Protein AF-A0A2N2PRS8-F1 (afdb_monomer)

Structure (mmCIF, N/CA/C/O backbone):
data_AF-A0A2N2PRS8-F1
#
_entry.id   AF-A0A2N2PRS8-F1
#
loop_
_atom_site.group_PDB
_atom_site.id
_atom_site.type_symbol
_atom_site.label_atom_id
_atom_site.label_alt_id
_atom_site.label_comp_id
_atom_site.label_asym_id
_atom_site.label_entity_id
_atom_site.label_seq_id
_atom_site.pdbx_PDB_ins_code
_atom_site.Cartn_x
_atom_site.Cartn_y
_atom_site.Cartn_z
_atom_site.occupancy
_atom_site.B_iso_or_equiv
_atom_site.auth_seq_id
_atom_site.auth_comp_id
_atom_site.auth_asym_id
_atom_site.auth_atom_id
_atom_site.pdbx_PDB_model_num
ATOM 1 N N . MET A 1 1 ? -18.429 -33.573 6.119 1.00 36.47 1 MET A N 1
ATOM 2 C CA . MET A 1 1 ? -17.199 -33.124 5.432 1.00 36.47 1 MET A CA 1
ATOM 3 C C . MET A 1 1 ? -17.577 -32.272 4.218 1.00 36.47 1 MET A C 1
ATOM 5 O O . MET A 1 1 ? -17.342 -32.692 3.109 1.00 36.47 1 MET A O 1
ATOM 9 N N . PHE A 1 2 ? -18.222 -31.114 4.398 1.00 31.56 2 PHE A N 1
ATOM 10 C CA . PHE A 1 2 ? -18.576 -30.209 3.290 1.00 31.56 2 PHE A CA 1
ATOM 11 C C . PHE A 1 2 ? -18.875 -28.818 3.852 1.00 31.56 2 PHE A C 1
ATOM 13 O O . PHE A 1 2 ? -19.918 -28.626 4.458 1.00 31.56 2 PHE A O 1
ATOM 20 N N . LEU A 1 3 ? -17.963 -27.866 3.652 1.00 31.31 3 LEU A N 1
ATOM 21 C CA . LEU A 1 3 ? -18.240 -26.424 3.625 1.00 31.31 3 LEU A CA 1
ATOM 22 C C . LEU A 1 3 ? -17.230 -25.789 2.650 1.00 31.31 3 LEU A C 1
ATOM 24 O O . LEU A 1 3 ? -16.328 -25.056 3.046 1.00 31.31 3 LEU A O 1
ATOM 28 N N . SER A 1 4 ? -17.350 -26.138 1.366 1.00 43.62 4 SER A N 1
ATOM 29 C CA . SER A 1 4 ? -16.564 -25.572 0.262 1.00 43.62 4 SER A CA 1
ATOM 30 C C . SER A 1 4 ? -17.516 -24.948 -0.755 1.00 43.62 4 SER A C 1
ATOM 32 O O . SER A 1 4 ? -18.135 -25.661 -1.536 1.00 43.62 4 SER A O 1
ATOM 34 N N . SER A 1 5 ? -17.682 -23.624 -0.688 1.00 42.56 5 SER A N 1
ATOM 35 C CA . SER A 1 5 ? -18.175 -22.800 -1.810 1.00 42.56 5 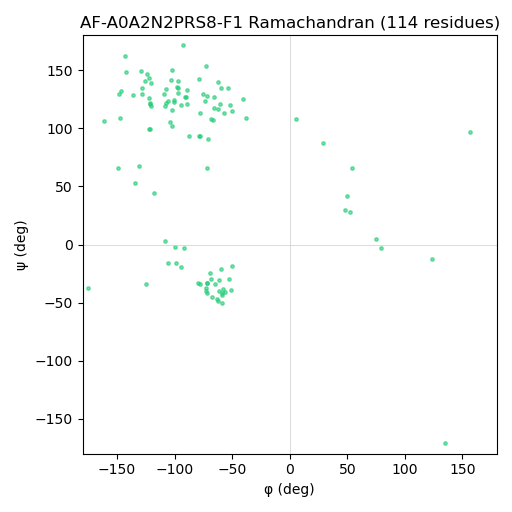SER A CA 1
ATOM 36 C C . SER A 1 5 ? -18.146 -21.304 -1.478 1.00 42.56 5 SER A C 1
ATOM 38 O O . SER A 1 5 ? -17.786 -20.488 -2.319 1.00 42.56 5 SER A O 1
ATOM 40 N N . GLY A 1 6 ? -18.454 -20.920 -0.232 1.00 36.00 6 GLY A N 1
ATOM 41 C CA . GLY A 1 6 ? -18.541 -19.504 0.159 1.00 36.00 6 GLY A CA 1
ATOM 42 C C . GLY A 1 6 ? -17.198 -18.815 0.434 1.00 36.00 6 GLY A C 1
ATOM 43 O O . GLY A 1 6 ? -17.049 -17.629 0.157 1.00 36.00 6 GLY A O 1
ATOM 44 N N . LYS A 1 7 ? -16.205 -19.541 0.963 1.00 38.22 7 LYS A N 1
ATOM 45 C CA . LYS A 1 7 ? -14.898 -18.969 1.344 1.00 38.22 7 LYS A CA 1
ATOM 46 C C . LYS A 1 7 ? -13.982 -18.730 0.132 1.00 38.22 7 LYS A C 1
ATOM 48 O O . LYS A 1 7 ? -13.306 -17.708 0.087 1.00 38.22 7 LYS A O 1
ATOM 53 N N . GLU A 1 8 ? -14.054 -19.590 -0.883 1.00 36.12 8 GLU A N 1
ATOM 54 C CA . GLU A 1 8 ? -13.274 -19.507 -2.133 1.00 36.12 8 GLU A CA 1
ATOM 55 C C . GLU A 1 8 ? -13.617 -18.267 -2.992 1.00 36.12 8 GLU A C 1
ATOM 57 O O . GLU A 1 8 ? -12.752 -17.647 -3.616 1.00 36.12 8 GLU A O 1
ATOM 62 N N . ALA A 1 9 ? -14.881 -17.825 -2.986 1.00 37.31 9 ALA A N 1
ATOM 63 C CA . ALA A 1 9 ? -15.299 -16.633 -3.733 1.00 37.31 9 ALA A CA 1
ATOM 64 C C . ALA A 1 9 ? -14.785 -15.323 -3.101 1.00 37.31 9 ALA A C 1
ATOM 66 O O . ALA A 1 9 ? -14.458 -14.366 -3.806 1.00 37.31 9 ALA A O 1
ATOM 67 N N . ILE A 1 10 ? -14.673 -15.285 -1.768 1.00 44.16 10 ILE A N 1
ATOM 68 C CA . ILE A 1 10 ? -14.134 -14.142 -1.013 1.00 44.16 10 ILE A CA 1
ATOM 69 C C . ILE A 1 10 ? -12.608 -14.071 -1.206 1.00 44.16 10 ILE A C 1
ATOM 71 O O . ILE A 1 10 ? -12.054 -12.990 -1.415 1.00 44.16 10 ILE A O 1
ATOM 75 N N . TRP A 1 11 ? -11.955 -15.237 -1.256 1.00 42.25 11 TRP A N 1
ATOM 76 C CA . TRP A 1 11 ? -10.530 -15.439 -1.552 1.00 42.25 11 TRP A CA 1
ATOM 77 C C . TRP A 1 11 ? -10.054 -14.738 -2.832 1.00 42.25 11 TRP A C 1
ATOM 79 O O . TRP A 1 11 ? -8.973 -14.149 -2.865 1.00 42.25 11 TRP A O 1
ATOM 89 N N . THR A 1 12 ? -10.877 -14.734 -3.884 1.00 43.38 12 THR A N 1
ATOM 90 C CA . THR A 1 12 ? -10.523 -14.092 -5.162 1.00 43.38 12 THR A CA 1
ATOM 91 C C . THR A 1 12 ? -10.474 -12.560 -5.056 1.00 43.38 12 THR A C 1
ATOM 93 O O . THR A 1 12 ? -9.753 -11.914 -5.819 1.00 43.38 12 THR A O 1
ATOM 96 N N . LYS A 1 13 ? -11.193 -11.963 -4.094 1.00 44.69 13 LYS A N 1
ATOM 97 C CA . LYS A 1 13 ? -11.360 -10.504 -3.972 1.00 44.69 13 LYS A CA 1
ATOM 98 C C . LYS A 1 13 ? -10.423 -9.848 -2.949 1.00 44.69 13 LYS A C 1
ATOM 100 O O . LYS A 1 13 ? -10.222 -8.639 -3.020 1.00 44.69 13 LYS A O 1
ATOM 105 N N . VAL A 1 14 ? -9.809 -10.634 -2.060 1.00 49.53 14 VAL A N 1
ATOM 106 C CA . VAL A 1 14 ? -8.873 -10.180 -1.007 1.00 49.53 14 VAL A CA 1
ATOM 107 C C . VAL A 1 14 ? -7.475 -10.792 -1.213 1.00 49.53 14 VAL A C 1
ATOM 109 O O . VAL A 1 14 ? -6.845 -11.302 -0.289 1.00 49.53 14 VAL A O 1
ATOM 112 N N . ARG A 1 15 ? -6.971 -10.798 -2.457 1.00 43.16 15 ARG A N 1
ATOM 113 C CA . ARG A 1 15 ? -5.608 -11.282 -2.742 1.00 43.16 15 ARG A CA 1
ATOM 114 C C . ARG A 1 15 ? -4.583 -10.427 -1.979 1.00 43.16 15 ARG A C 1
ATOM 116 O O . ARG A 1 15 ? -4.515 -9.222 -2.206 1.00 43.16 15 ARG A O 1
ATOM 123 N N . GLY A 1 16 ? -3.780 -11.053 -1.111 1.00 47.09 16 GLY A N 1
ATOM 124 C CA . GLY A 1 16 ? -2.639 -10.426 -0.420 1.00 47.09 16 GLY A CA 1
ATOM 125 C C . GLY A 1 16 ? -2.645 -10.490 1.114 1.00 47.09 16 GLY A C 1
ATOM 126 O O . GLY A 1 16 ? -1.604 -10.236 1.710 1.00 47.09 16 GLY A O 1
ATOM 127 N N . CYS A 1 17 ? -3.749 -10.869 1.766 1.00 46.31 17 CYS A N 1
ATOM 128 C CA . CYS A 1 17 ? -3.750 -11.110 3.215 1.00 46.31 17 CYS A CA 1
ATOM 129 C C . CYS A 1 17 ? -3.036 -12.427 3.549 1.00 46.31 17 CYS A C 1
ATOM 131 O O . CYS A 1 17 ? -3.441 -13.499 3.093 1.00 46.31 17 CYS A O 1
ATOM 133 N N . ARG A 1 18 ? -2.003 -12.373 4.396 1.00 37.50 18 ARG A N 1
ATOM 134 C CA . ARG A 1 18 ? -1.454 -13.566 5.049 1.00 37.50 18 ARG A CA 1
ATOM 135 C C . ARG A 1 18 ? -2.388 -13.933 6.205 1.00 37.50 18 ARG A C 1
ATOM 137 O O . ARG A 1 18 ? -2.265 -13.395 7.298 1.00 37.50 18 ARG A O 1
ATOM 144 N N . PHE A 1 19 ? -3.347 -14.821 5.950 1.00 38.56 19 PHE A N 1
ATOM 145 C CA . PHE A 1 19 ? -4.279 -15.287 6.977 1.00 38.56 19 PHE A CA 1
ATOM 146 C C . PHE A 1 19 ? -3.526 -16.142 8.008 1.00 38.56 19 PHE A C 1
ATOM 148 O O . PHE A 1 19 ? -3.119 -17.264 7.715 1.00 38.56 19 PHE A O 1
ATOM 155 N N . GLN A 1 20 ? -3.322 -15.612 9.213 1.00 33.34 20 GLN A N 1
ATOM 156 C CA . GLN A 1 20 ? -3.034 -16.431 10.387 1.00 33.34 20 GLN A CA 1
ATOM 157 C C . GLN A 1 20 ? -4.370 -16.686 11.083 1.00 33.34 20 GLN A C 1
ATOM 159 O O . GLN A 1 20 ? -5.060 -15.744 11.463 1.00 33.34 20 GLN A O 1
ATOM 164 N N . SER A 1 21 ? -4.766 -17.952 11.224 1.00 32.03 21 SER A N 1
ATOM 165 C CA . SER A 1 21 ? -5.881 -18.296 12.099 1.00 32.03 21 SER A CA 1
ATOM 166 C C . SER A 1 21 ? -5.454 -18.002 13.531 1.00 32.03 21 SER A C 1
ATOM 168 O O . SER A 1 21 ? -4.646 -18.737 14.093 1.00 32.03 21 SER A O 1
ATOM 170 N N . THR A 1 22 ? -5.984 -16.950 14.136 1.00 32.69 22 THR A N 1
ATOM 171 C CA . THR A 1 22 ? -5.924 -16.812 15.589 1.00 32.69 22 THR A CA 1
ATOM 172 C C . THR A 1 22 ? -7.340 -16.681 16.110 1.00 32.69 22 THR A C 1
ATOM 174 O O . THR A 1 22 ? -7.968 -15.626 16.039 1.00 32.69 22 THR A O 1
ATOM 177 N N . SER A 1 23 ? -7.851 -17.810 16.598 1.00 39.03 23 SER A N 1
ATOM 178 C CA . SER A 1 23 ? -8.806 -17.838 17.695 1.00 39.03 23 SER A CA 1
ATOM 179 C C . SER A 1 23 ? -8.249 -16.983 18.831 1.00 39.03 23 SER A C 1
ATOM 181 O O . SER A 1 23 ? -7.186 -17.322 19.333 1.00 39.03 23 SER A O 1
ATOM 183 N N . GLU A 1 24 ? -8.924 -15.878 19.159 1.00 38.34 24 GLU A N 1
ATOM 184 C CA . GLU A 1 24 ? -9.074 -15.281 20.503 1.00 38.34 24 GLU A CA 1
ATOM 185 C C . GLU A 1 24 ? -9.403 -13.781 20.406 1.00 38.34 24 GLU A C 1
ATOM 187 O O . GLU A 1 24 ? -8.557 -12.909 20.236 1.00 38.34 24 GLU A O 1
ATOM 192 N N . THR A 1 25 ? -10.703 -13.504 20.503 1.00 39.09 25 THR A N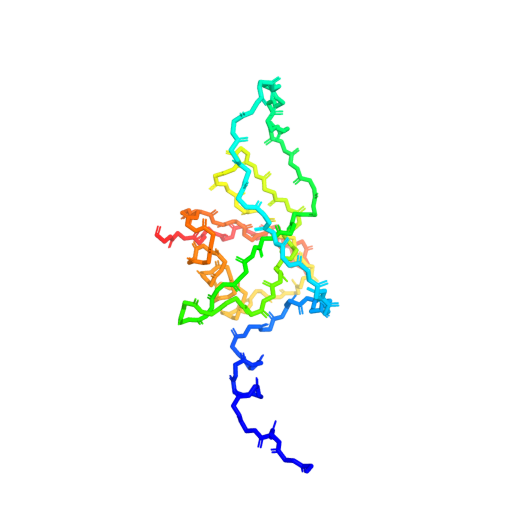 1
ATOM 193 C CA . THR A 1 25 ? -11.310 -12.470 21.353 1.00 39.09 25 THR A CA 1
ATOM 194 C C . THR A 1 25 ? -10.454 -11.228 21.662 1.00 39.09 25 THR A C 1
ATOM 196 O O . THR A 1 25 ? -9.849 -11.121 22.728 1.00 39.09 25 THR A O 1
ATOM 199 N N . GLN A 1 26 ? -10.493 -10.204 20.801 1.00 39.44 26 GLN A N 1
ATOM 200 C CA . GLN A 1 26 ? -10.042 -8.860 21.185 1.00 39.44 26 GLN A CA 1
ATOM 201 C C . GLN A 1 26 ? -11.126 -8.165 22.019 1.00 39.44 26 GLN A C 1
ATOM 203 O O . GLN A 1 26 ? -12.067 -7.541 21.532 1.00 39.44 26 GLN A O 1
ATOM 208 N N . LYS A 1 27 ? -10.953 -8.340 23.326 1.00 33.28 27 LYS A N 1
ATOM 209 C CA . LYS A 1 27 ? -11.527 -7.597 24.443 1.00 33.28 27 LYS A CA 1
ATOM 210 C C . LYS A 1 27 ? -11.561 -6.085 24.164 1.00 33.28 27 LYS A C 1
ATOM 212 O O . LYS A 1 27 ? -10.527 -5.466 23.920 1.00 33.28 27 LYS A O 1
ATOM 217 N N . LYS A 1 28 ? -12.760 -5.506 24.284 1.00 34.06 28 LYS A N 1
ATOM 218 C CA . LYS A 1 28 ? -13.047 -4.075 24.475 1.00 34.06 28 LYS A CA 1
ATOM 219 C C . LYS A 1 28 ? -11.993 -3.460 25.411 1.00 34.06 28 LYS A C 1
ATOM 221 O O . LYS A 1 28 ? -11.967 -3.781 26.598 1.00 34.06 28 LYS A O 1
ATOM 226 N N . ARG A 1 29 ? -11.088 -2.626 24.890 1.00 40.81 29 ARG A N 1
ATOM 227 C CA . ARG A 1 29 ? -10.151 -1.858 25.724 1.00 40.81 29 ARG A CA 1
ATOM 228 C C . ARG A 1 29 ? -10.823 -0.553 26.133 1.00 40.81 29 ARG A C 1
ATOM 230 O O . ARG A 1 29 ? -10.795 0.427 25.397 1.00 40.81 29 ARG A O 1
ATOM 237 N N . GLU A 1 30 ? -11.448 -0.583 27.304 1.00 39.12 30 GLU A N 1
ATOM 238 C CA . GLU A 1 30 ? -11.771 0.613 28.075 1.00 39.12 30 GLU A CA 1
ATOM 239 C C . GLU A 1 30 ? -10.501 1.161 28.748 1.00 39.12 30 GLU A C 1
ATOM 241 O O . GLU A 1 30 ? -9.730 0.436 29.376 1.00 39.12 30 GLU A O 1
ATOM 246 N N . SER A 1 31 ? -10.307 2.461 28.532 1.00 46.94 31 SER A N 1
ATOM 247 C CA . SER A 1 31 ? -9.611 3.463 29.345 1.00 46.94 31 SER A CA 1
ATOM 248 C C . SER A 1 31 ? -8.873 2.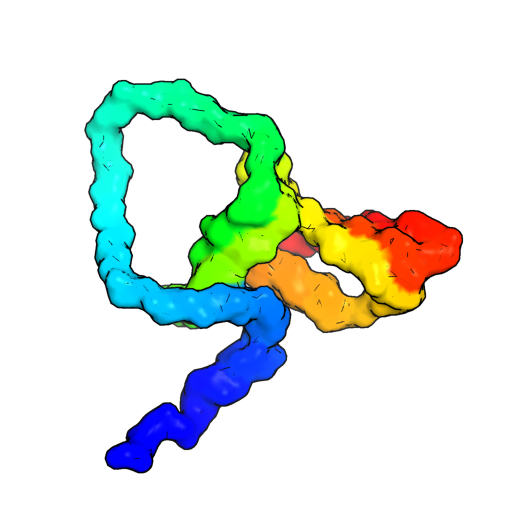999 30.609 1.00 46.94 31 SER A C 1
ATOM 250 O O . SER A 1 31 ? -9.467 2.799 31.665 1.00 46.94 31 SER A O 1
ATOM 252 N N . SER A 1 32 ? -7.544 3.006 30.550 1.00 38.91 32 SER A N 1
ATOM 253 C CA . SER A 1 32 ? -6.685 3.335 31.696 1.00 38.91 32 SER A CA 1
ATOM 254 C C . SER A 1 32 ? -5.412 3.994 31.167 1.00 38.91 32 SER A C 1
ATOM 256 O O . SER A 1 32 ? -4.815 3.538 30.194 1.00 38.91 32 SER A O 1
ATOM 258 N N . GLY A 1 33 ? -5.075 5.148 31.741 1.00 43.81 33 GLY A N 1
ATOM 259 C CA . GLY A 1 33 ? -4.100 6.093 31.216 1.00 43.81 33 GLY A CA 1
ATOM 260 C C . GLY A 1 33 ? -2.712 5.499 30.996 1.00 43.81 33 GLY A C 1
ATOM 261 O O . GLY A 1 33 ? -1.975 5.214 31.928 1.00 43.81 33 GLY A O 1
ATOM 262 N N . THR A 1 34 ? -2.322 5.413 29.734 1.00 35.19 34 THR A N 1
ATOM 263 C CA . THR A 1 34 ? -0.947 5.635 29.289 1.00 35.19 34 THR A CA 1
ATOM 264 C C . THR A 1 34 ? -1.068 6.238 27.904 1.00 35.19 34 THR A C 1
ATOM 266 O O . THR A 1 34 ? -1.500 5.582 26.960 1.00 35.19 34 THR A O 1
ATOM 269 N N . HIS A 1 35 ? -0.759 7.528 27.794 1.00 40.22 35 HIS A N 1
ATOM 270 C CA . HIS A 1 35 ? -0.744 8.268 26.538 1.00 40.22 35 HIS A CA 1
ATOM 271 C C . HIS A 1 35 ? 0.468 7.795 25.715 1.00 40.22 35 HIS A C 1
ATOM 273 O O . HIS A 1 35 ? 1.440 8.519 25.527 1.00 40.22 35 HIS A O 1
ATOM 279 N N . THR A 1 36 ? 0.460 6.531 25.291 1.00 41.62 36 THR A N 1
ATOM 280 C CA . THR A 1 36 ? 1.421 6.001 24.329 1.00 41.62 36 THR A CA 1
ATOM 281 C C . THR A 1 36 ? 1.057 6.632 22.997 1.00 41.62 36 THR A C 1
ATOM 283 O O . THR A 1 36 ? 0.172 6.167 22.282 1.00 41.62 36 THR A O 1
ATOM 286 N N . ARG A 1 37 ? 1.669 7.788 22.711 1.00 53.16 37 ARG A N 1
ATOM 287 C CA . ARG A 1 37 ? 1.566 8.417 21.395 1.00 53.16 37 ARG A CA 1
ATOM 288 C C . ARG A 1 37 ? 1.945 7.350 20.376 1.00 53.16 37 ARG A C 1
ATOM 290 O O . ARG A 1 37 ? 3.035 6.784 20.466 1.00 53.16 37 ARG A O 1
ATOM 297 N N . ARG A 1 38 ? 1.022 7.034 19.465 1.00 53.53 38 ARG A N 1
ATOM 298 C CA . ARG A 1 38 ? 1.319 6.132 18.354 1.00 53.53 38 ARG A CA 1
ATOM 299 C C . ARG A 1 38 ? 2.558 6.678 17.641 1.00 53.53 38 ARG A C 1
ATOM 301 O O . ARG A 1 38 ? 2.649 7.897 17.467 1.00 53.53 38 ARG A O 1
ATOM 308 N N . PRO A 1 39 ? 3.541 5.829 17.309 1.00 56.25 39 PRO A N 1
ATOM 309 C CA . PRO A 1 39 ? 4.717 6.300 16.602 1.00 56.25 39 PRO A CA 1
ATOM 310 C C . PRO A 1 39 ? 4.268 6.916 15.272 1.00 56.25 39 PRO A C 1
ATOM 312 O O . PRO A 1 39 ? 3.425 6.353 14.577 1.00 56.25 39 PRO A O 1
ATOM 315 N N . THR A 1 40 ? 4.809 8.090 14.937 1.00 64.50 40 THR A N 1
ATOM 316 C CA . THR A 1 40 ? 4.450 8.875 13.739 1.00 64.50 40 THR A CA 1
ATOM 317 C C . THR A 1 40 ? 4.536 8.048 12.452 1.00 64.50 40 THR A C 1
ATOM 319 O O . THR A 1 40 ? 3.786 8.270 11.504 1.00 64.50 40 THR A O 1
ATOM 322 N N . ILE A 1 41 ? 5.432 7.060 12.450 1.00 71.06 41 ILE A N 1
ATOM 323 C CA . ILE A 1 41 ? 5.541 6.000 11.459 1.00 71.06 41 ILE A CA 1
ATOM 324 C C . ILE A 1 41 ? 5.556 4.673 12.193 1.00 71.06 41 ILE A C 1
ATOM 326 O O . ILE A 1 41 ? 6.297 4.492 13.161 1.00 71.06 41 ILE A O 1
ATOM 330 N N . GLY A 1 42 ? 4.786 3.724 11.688 1.00 68.12 42 GLY A N 1
ATOM 331 C CA . GLY A 1 42 ? 4.879 2.353 12.128 1.00 68.12 42 GLY A CA 1
ATOM 332 C C . GLY A 1 42 ? 5.096 1.410 10.948 1.00 68.12 42 GLY A C 1
ATOM 333 O O . GLY A 1 42 ? 4.531 1.605 9.873 1.00 68.12 42 GLY A O 1
ATOM 334 N N . THR A 1 43 ? 5.936 0.398 11.155 1.00 69.88 43 THR A N 1
ATOM 335 C CA . THR A 1 43 ? 6.277 -0.621 10.156 1.00 69.88 43 THR A CA 1
ATOM 336 C C . THR A 1 43 ? 5.424 -1.870 10.362 1.00 69.88 43 THR A C 1
ATOM 338 O O . THR A 1 43 ? 5.170 -2.252 11.504 1.00 69.88 43 THR A O 1
ATOM 341 N N . ARG A 1 44 ? 4.978 -2.508 9.270 1.00 69.62 44 ARG A N 1
ATOM 342 C CA . ARG A 1 44 ? 4.296 -3.820 9.278 1.00 69.62 44 ARG A CA 1
ATOM 343 C C . ARG A 1 44 ? 3.084 -3.879 10.214 1.00 69.62 44 ARG A C 1
ATOM 345 O O . ARG A 1 44 ? 3.060 -4.602 11.210 1.00 69.62 44 ARG A O 1
ATOM 352 N N . TRP A 1 45 ? 2.061 -3.096 9.880 1.00 75.62 45 TRP A N 1
ATOM 353 C CA . TRP A 1 45 ? 0.848 -2.980 10.692 1.00 75.62 45 TRP A CA 1
ATOM 354 C C . TRP A 1 45 ? -0.222 -3.973 10.284 1.00 75.62 45 TRP A C 1
ATOM 356 O O . TRP A 1 45 ? -0.646 -3.980 9.131 1.00 75.62 45 TRP A O 1
ATOM 366 N N . LYS A 1 46 ? -0.713 -4.741 11.264 1.00 80.94 46 LYS A N 1
ATOM 367 C CA . LYS A 1 46 ? -1.898 -5.587 11.115 1.00 80.94 46 LYS A CA 1
ATOM 368 C C . LYS A 1 46 ? -3.163 -4.732 11.195 1.00 80.94 46 LYS A C 1
ATOM 370 O O . LYS A 1 46 ? -3.479 -4.156 12.234 1.00 80.94 46 LYS A O 1
ATOM 375 N N . LEU A 1 47 ? -3.866 -4.647 10.079 1.00 75.56 47 LEU A N 1
ATOM 376 C CA . LEU A 1 47 ? -5.099 -3.907 9.883 1.00 75.56 47 LEU A CA 1
ATOM 377 C C . LEU A 1 47 ? -6.244 -4.917 9.746 1.00 75.56 47 LEU A C 1
ATOM 379 O O . LEU A 1 47 ? -6.212 -5.721 8.812 1.00 75.56 47 LEU A O 1
ATOM 383 N N . PRO A 1 48 ? -7.258 -4.895 10.626 1.00 77.19 48 PRO A N 1
ATOM 384 C CA . PRO A 1 48 ? -8.369 -5.829 10.526 1.00 77.19 48 PRO A CA 1
ATOM 385 C C . PRO A 1 48 ? -9.157 -5.557 9.241 1.00 77.19 48 PRO A C 1
ATOM 387 O O . PRO A 1 48 ? -9.585 -4.431 8.977 1.00 77.19 48 PRO A O 1
ATOM 390 N N . VAL A 1 49 ? -9.354 -6.591 8.430 1.00 75.38 49 VAL A N 1
ATOM 391 C CA . VAL A 1 49 ? -10.089 -6.510 7.168 1.00 75.38 49 VAL A CA 1
ATOM 392 C C . VAL A 1 49 ? -11.496 -7.040 7.365 1.00 75.38 49 VAL A C 1
ATOM 394 O O . VAL A 1 49 ? -11.694 -8.197 7.734 1.00 75.38 49 VAL A O 1
ATOM 397 N N . TYR A 1 50 ? -12.482 -6.201 7.055 1.00 73.56 50 TYR A N 1
ATOM 398 C CA . TYR A 1 50 ? -13.889 -6.576 7.073 1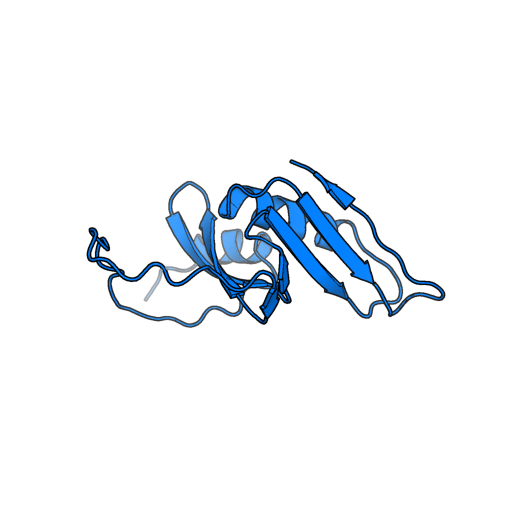.00 73.56 50 TYR A CA 1
ATOM 399 C C . TYR A 1 50 ? -14.433 -6.704 5.652 1.00 73.56 50 TYR A C 1
ATOM 401 O O . TYR A 1 50 ? -14.255 -5.819 4.817 1.00 73.56 50 TYR A O 1
ATOM 409 N N . TYR A 1 51 ? -15.161 -7.784 5.388 1.00 71.19 51 TYR A N 1
ATOM 410 C CA . TYR A 1 51 ? -15.925 -7.975 4.162 1.00 71.19 51 TYR A CA 1
ATOM 411 C C . TYR A 1 51 ? -17.401 -8.160 4.512 1.00 71.19 51 TYR A C 1
ATOM 413 O O . TYR A 1 51 ? -17.757 -9.087 5.233 1.00 71.19 51 TYR A O 1
ATOM 421 N N . LYS A 1 52 ? -18.267 -7.263 4.018 1.00 75.31 52 LYS A N 1
ATOM 422 C CA . LYS A 1 52 ? -19.709 -7.238 4.347 1.00 75.31 52 LYS A CA 1
ATOM 423 C C . LYS A 1 52 ? -19.984 -7.309 5.864 1.00 75.31 52 LYS A C 1
ATOM 425 O O . LYS A 1 52 ? -20.868 -8.032 6.306 1.00 75.31 52 LYS A O 1
ATOM 430 N N . GLY A 1 53 ? -19.191 -6.586 6.657 1.00 76.25 53 GLY A N 1
ATOM 431 C CA . GLY A 1 53 ? -19.307 -6.556 8.122 1.00 76.25 53 GLY A CA 1
ATOM 432 C C . GLY A 1 53 ? -18.692 -7.754 8.856 1.00 76.25 53 GLY A C 1
ATOM 433 O O . GLY A 1 53 ? -18.656 -7.751 10.080 1.00 76.25 53 GLY A O 1
ATOM 434 N N . VAL A 1 54 ? -18.166 -8.753 8.144 1.00 79.00 54 VAL A N 1
ATOM 435 C CA . VAL A 1 54 ? -17.506 -9.924 8.739 1.00 79.00 54 VAL A CA 1
ATOM 436 C C . VAL A 1 54 ? -15.995 -9.720 8.743 1.00 79.00 54 VAL A C 1
ATOM 438 O O . VAL A 1 54 ? -15.427 -9.385 7.706 1.00 79.00 54 VAL A O 1
ATOM 441 N N . LEU A 1 55 ? -15.336 -9.945 9.884 1.00 80.00 55 LEU A N 1
ATOM 442 C CA . LEU A 1 55 ? -13.873 -9.966 9.970 1.00 80.00 55 LEU A CA 1
ATOM 443 C C . LEU A 1 55 ? -13.337 -11.156 9.160 1.00 80.00 55 LEU A C 1
ATOM 445 O O . LEU A 1 55 ? -13.639 -12.308 9.471 1.00 80.00 55 LEU A O 1
ATOM 449 N N . VAL A 1 56 ? -12.557 -10.879 8.117 1.00 79.69 56 VAL A N 1
ATOM 450 C CA . VAL A 1 56 ? -12.002 -11.894 7.201 1.00 79.69 56 VAL A CA 1
ATOM 451 C C . VAL A 1 56 ? -10.498 -12.105 7.361 1.00 79.69 56 VAL A C 1
ATOM 453 O O . VAL A 1 56 ? -9.923 -12.912 6.639 1.00 79.69 56 VAL A O 1
ATOM 456 N N . GLY A 1 57 ? -9.869 -11.421 8.316 1.00 79.56 57 GLY A N 1
ATOM 457 C CA . GLY A 1 57 ? -8.459 -11.577 8.668 1.00 79.56 57 GLY A CA 1
ATOM 458 C C . GLY A 1 57 ? -7.759 -10.236 8.834 1.00 79.56 57 GLY A C 1
ATOM 459 O O . GLY A 1 57 ? -8.404 -9.190 8.814 1.00 79.56 57 GLY A O 1
ATOM 460 N N . ASP A 1 58 ? -6.438 -10.285 8.962 1.00 78.62 58 ASP A N 1
ATOM 461 C CA . ASP A 1 58 ? -5.598 -9.095 9.022 1.00 78.62 58 ASP A CA 1
ATOM 462 C C . ASP A 1 58 ? -4.888 -8.866 7.688 1.00 78.62 58 ASP A C 1
ATOM 464 O O . ASP A 1 58 ? -4.425 -9.796 7.017 1.00 78.62 58 ASP A O 1
ATOM 468 N N . TYR A 1 59 ? -4.784 -7.601 7.313 1.00 79.81 59 TYR A N 1
ATOM 469 C CA . TYR A 1 59 ? -3.871 -7.126 6.296 1.00 79.81 59 TYR A CA 1
ATOM 470 C C . TYR A 1 59 ? -2.609 -6.585 6.953 1.00 79.81 59 TYR A C 1
ATOM 472 O O . TYR A 1 59 ? -2.706 -5.830 7.909 1.00 79.81 59 TYR A O 1
ATOM 480 N N . GLU A 1 60 ? -1.437 -6.931 6.437 1.00 82.69 60 GLU A N 1
ATOM 481 C CA . GLU A 1 60 ? -0.177 -6.373 6.917 1.00 82.69 60 GLU A CA 1
ATOM 482 C C . GLU A 1 60 ? 0.295 -5.296 5.935 1.00 82.69 60 GLU A C 1
ATOM 484 O O . GLU A 1 60 ? 0.785 -5.627 4.859 1.00 82.69 60 GLU A O 1
ATOM 489 N N . ALA A 1 61 ? 0.096 -4.022 6.284 1.00 85.06 61 ALA A N 1
ATOM 490 C CA . ALA A 1 61 ? 0.594 -2.897 5.490 1.00 85.06 61 ALA A CA 1
ATOM 491 C C . ALA A 1 61 ? 2.085 -2.679 5.744 1.00 85.06 61 ALA A C 1
ATOM 493 O O . ALA A 1 61 ? 2.517 -2.753 6.900 1.00 85.06 61 ALA A O 1
ATOM 494 N N . ASP A 1 62 ? 2.844 -2.322 4.705 1.00 87.69 62 ASP A N 1
ATOM 495 C CA . ASP A 1 62 ? 4.273 -2.017 4.855 1.00 87.69 62 ASP A CA 1
ATOM 496 C C . ASP A 1 62 ? 4.488 -0.859 5.836 1.00 87.69 62 ASP A C 1
ATOM 498 O O . ASP A 1 62 ? 5.247 -0.993 6.804 1.00 87.69 62 ASP A O 1
ATOM 502 N N . PHE A 1 63 ? 3.759 0.248 5.636 1.00 90.88 63 PHE A N 1
ATOM 503 C CA . PHE A 1 63 ? 3.760 1.381 6.557 1.00 90.88 63 PHE A CA 1
ATOM 504 C C . PHE A 1 63 ? 2.386 2.028 6.702 1.00 90.88 63 PHE A C 1
ATOM 506 O O . PHE A 1 63 ? 1.606 2.144 5.751 1.00 90.88 63 PHE A O 1
ATOM 513 N N . VAL A 1 64 ? 2.152 2.555 7.901 1.00 89.69 64 VAL A N 1
ATOM 514 C CA . VAL A 1 64 ? 1.077 3.508 8.180 1.00 89.69 64 VAL A CA 1
ATOM 515 C C . VAL A 1 64 ? 1.706 4.771 8.761 1.00 89.69 64 VAL A C 1
ATOM 517 O O . VAL A 1 64 ? 2.474 4.706 9.724 1.00 89.69 64 VAL A O 1
ATOM 520 N N . VAL A 1 65 ? 1.399 5.918 8.155 1.00 90.25 65 VAL A N 1
ATOM 521 C CA . VAL A 1 65 ? 1.920 7.232 8.554 1.00 90.25 65 VAL A CA 1
ATOM 522 C C . VAL A 1 65 ? 0.817 8.013 9.254 1.00 90.25 65 VAL A C 1
ATOM 524 O O . VAL A 1 65 ? -0.262 8.208 8.684 1.00 90.25 65 VAL A O 1
ATOM 527 N N . GLU A 1 66 ? 1.095 8.447 10.483 1.00 89.06 66 GLU A N 1
ATOM 528 C CA . GLU A 1 66 ? 0.195 9.228 11.346 1.00 89.06 66 GLU A CA 1
ATOM 529 C C . GLU A 1 66 ? -1.239 8.676 11.462 1.00 89.06 66 GLU A C 1
ATOM 531 O O . GLU A 1 66 ? -2.182 9.452 11.598 1.00 89.06 66 GLU A O 1
ATOM 536 N N . ASP A 1 67 ? -1.433 7.358 11.338 1.00 86.06 67 ASP A N 1
ATOM 537 C CA . ASP A 1 67 ? -2.765 6.730 11.272 1.00 86.06 67 ASP A CA 1
ATOM 538 C C . ASP A 1 67 ? -3.694 7.354 10.206 1.00 86.06 67 ASP A C 1
ATOM 540 O O . ASP A 1 67 ? -4.915 7.362 10.358 1.00 86.06 67 ASP A O 1
ATOM 544 N N . LYS A 1 68 ? -3.128 7.922 9.132 1.00 90.31 68 LYS A N 1
ATOM 545 C CA . LYS A 1 68 ? -3.863 8.649 8.079 1.00 90.31 68 LYS A CA 1
ATOM 546 C C . LYS A 1 68 ? -3.598 8.109 6.682 1.00 90.31 68 LYS A C 1
ATOM 548 O O . LYS A 1 68 ? -4.483 8.185 5.828 1.00 90.31 68 LYS A O 1
ATOM 553 N N . ILE A 1 69 ? -2.378 7.631 6.438 1.00 92.94 69 ILE A N 1
ATOM 554 C CA . ILE A 1 69 ? -1.897 7.269 5.103 1.00 92.94 69 ILE A CA 1
ATOM 555 C C . ILE A 1 69 ? -1.333 5.855 5.133 1.00 92.94 69 ILE A C 1
ATOM 557 O O . ILE A 1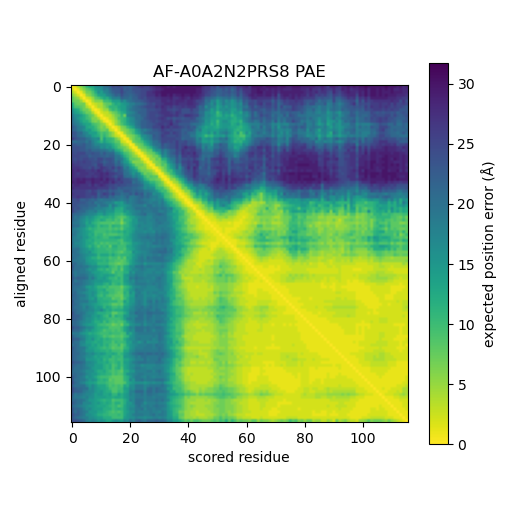 69 ? -0.479 5.549 5.965 1.00 92.94 69 ILE A O 1
ATOM 561 N N . ILE A 1 70 ? -1.777 5.023 4.194 1.00 92.75 70 ILE A N 1
ATOM 562 C CA . ILE A 1 70 ? -1.163 3.721 3.914 1.00 92.75 70 ILE A CA 1
ATOM 563 C C . ILE A 1 70 ? -0.076 3.927 2.855 1.00 92.75 70 ILE A C 1
ATOM 565 O O . ILE A 1 70 ? -0.360 4.484 1.792 1.00 92.75 70 ILE A O 1
ATOM 569 N N . LEU A 1 71 ? 1.150 3.477 3.118 1.00 93.62 71 LEU A N 1
ATOM 570 C CA . LEU A 1 71 ? 2.195 3.390 2.095 1.00 93.62 71 LEU A CA 1
ATOM 571 C C . LEU A 1 71 ? 2.462 1.924 1.775 1.00 93.62 71 LEU A C 1
ATOM 573 O O . LEU A 1 71 ? 2.701 1.126 2.679 1.00 93.62 71 LEU A O 1
ATOM 577 N N . GLU A 1 72 ? 2.444 1.601 0.488 1.00 92.56 72 GLU A N 1
ATOM 578 C CA . GLU A 1 72 ? 2.613 0.244 -0.023 1.00 92.56 72 GLU A CA 1
ATOM 579 C C . GLU A 1 72 ? 3.796 0.162 -0.968 1.00 92.56 72 GLU A C 1
ATOM 581 O O . GLU A 1 72 ? 3.807 0.832 -2.001 1.00 92.56 72 GLU A O 1
ATOM 586 N N . LEU A 1 73 ? 4.769 -0.685 -0.652 1.00 93.88 73 LEU A N 1
ATOM 587 C CA . LEU A 1 73 ? 5.940 -0.888 -1.485 1.00 93.88 73 LEU A CA 1
ATOM 588 C C . LEU A 1 73 ? 5.673 -1.995 -2.503 1.00 93.88 73 LEU A C 1
ATOM 590 O O . LEU A 1 73 ? 5.197 -3.086 -2.186 1.00 93.88 73 LEU A O 1
ATOM 594 N N . LYS A 1 74 ? 6.016 -1.730 -3.760 1.00 94.00 74 LYS A N 1
ATOM 595 C CA . LYS A 1 74 ? 5.985 -2.706 -4.849 1.00 94.00 74 LYS A CA 1
ATOM 596 C C . LYS A 1 74 ? 7.327 -2.691 -5.577 1.00 94.00 74 LYS A C 1
ATOM 598 O O . LYS A 1 74 ? 7.989 -1.663 -5.683 1.00 94.00 74 LYS A O 1
ATOM 603 N N . ALA A 1 75 ? 7.707 -3.845 -6.107 1.00 96.44 75 ALA A N 1
ATOM 604 C CA . ALA A 1 75 ? 8.871 -4.009 -6.970 1.00 96.44 75 ALA A CA 1
ATOM 605 C C . ALA A 1 75 ? 8.440 -4.794 -8.215 1.00 96.44 75 ALA A C 1
ATOM 607 O O . ALA A 1 75 ? 8.770 -5.965 -8.380 1.00 96.44 75 ALA A O 1
ATOM 608 N N . VAL A 1 76 ? 7.595 -4.174 -9.042 1.00 96.69 76 VAL A N 1
ATOM 609 C CA . VAL A 1 76 ? 7.034 -4.784 -10.256 1.00 96.69 76 VAL A CA 1
ATOM 610 C C . VAL A 1 76 ? 7.334 -3.925 -11.478 1.00 96.69 76 VAL A C 1
ATOM 612 O O . VAL A 1 76 ? 7.319 -2.701 -11.389 1.00 96.69 76 VAL A O 1
ATOM 615 N N . SER A 1 77 ? 7.532 -4.550 -12.638 1.00 97.12 77 SER A N 1
ATOM 616 C CA . SER A 1 77 ? 7.770 -3.830 -13.899 1.00 97.12 77 SER A CA 1
ATOM 617 C C . SER A 1 77 ? 6.596 -2.937 -14.308 1.00 97.12 77 SER A C 1
ATOM 619 O O . SER A 1 77 ? 6.776 -1.901 -14.940 1.00 97.12 77 SER A O 1
ATOM 621 N N . THR A 1 78 ? 5.368 -3.315 -13.946 1.00 96.25 78 THR A N 1
ATOM 622 C CA . THR A 1 78 ? 4.166 -2.534 -14.252 1.00 96.25 78 THR A CA 1
ATOM 623 C C . THR A 1 78 ? 3.136 -2.665 -13.136 1.00 96.25 78 THR A C 1
ATOM 625 O O . THR A 1 78 ? 2.811 -3.768 -12.682 1.00 96.25 78 THR A O 1
ATOM 628 N N . LEU A 1 79 ? 2.585 -1.532 -12.695 1.00 94.88 79 LEU A N 1
ATOM 629 C CA . LEU A 1 79 ? 1.428 -1.522 -11.808 1.00 94.88 79 LEU A CA 1
ATOM 630 C C . LEU A 1 79 ? 0.173 -1.943 -12.578 1.00 94.88 79 LEU A C 1
ATOM 632 O O . LEU A 1 79 ? -0.159 -1.388 -13.617 1.00 94.88 79 LEU A O 1
ATOM 636 N N . HIS A 1 80 ? -0.537 -2.931 -12.044 1.00 94.62 80 HIS A N 1
ATOM 637 C CA . HIS A 1 80 ? -1.785 -3.418 -12.618 1.00 94.62 80 HIS A CA 1
ATOM 638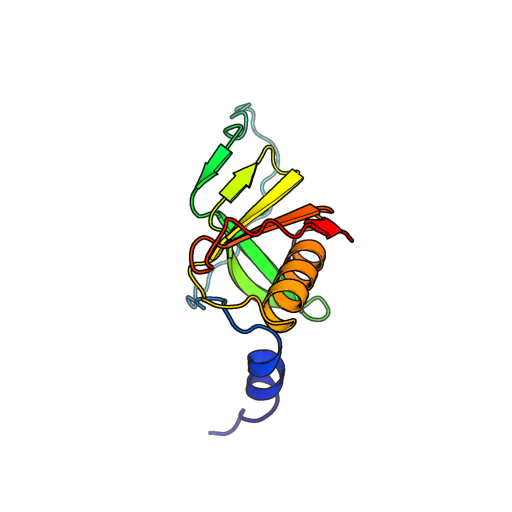 C C . HIS A 1 80 ? -2.970 -2.850 -11.822 1.00 94.62 80 HIS A C 1
ATOM 640 O O . HIS A 1 80 ? -2.849 -2.743 -10.598 1.00 94.62 80 HIS A O 1
ATOM 646 N N . PRO A 1 81 ? -4.154 -2.638 -12.432 1.00 92.56 81 PRO A N 1
ATOM 647 C CA . PRO A 1 81 ? -5.377 -2.196 -11.737 1.00 92.56 81 PRO A CA 1
ATOM 648 C C . PRO A 1 81 ? -5.760 -2.993 -10.475 1.00 92.56 81 PRO A C 1
ATOM 650 O O . PRO A 1 81 ? -6.498 -2.526 -9.614 1.00 92.56 81 PRO A O 1
ATOM 653 N N . LYS A 1 82 ? -5.219 -4.209 -10.324 1.00 90.06 82 LYS A N 1
ATOM 654 C CA . LYS A 1 82 ? -5.421 -5.053 -9.138 1.00 90.06 82 LYS A CA 1
ATOM 655 C C . LYS A 1 82 ? -4.743 -4.471 -7.890 1.00 90.06 82 LYS A C 1
ATOM 657 O O . LYS A 1 82 ? -5.222 -4.710 -6.789 1.00 90.06 82 LYS A O 1
ATOM 662 N N . HIS A 1 83 ? -3.643 -3.732 -8.055 1.00 93.12 83 HIS A N 1
ATOM 663 C CA . HIS A 1 83 ? -2.923 -3.087 -6.956 1.00 93.12 83 HIS A CA 1
ATOM 664 C C . HIS A 1 83 ? -3.716 -1.891 -6.415 1.00 93.12 83 HIS A C 1
ATOM 666 O O . HIS A 1 83 ? -3.828 -1.723 -5.206 1.00 93.12 83 HIS A O 1
ATOM 672 N N . GLU A 1 84 ? -4.344 -1.112 -7.298 1.00 93.00 84 GLU A N 1
ATOM 673 C CA . GLU A 1 84 ? -5.242 -0.024 -6.895 1.00 93.00 84 GLU A CA 1
ATOM 674 C C . GLU A 1 84 ? -6.514 -0.559 -6.237 1.00 93.00 84 GLU A C 1
ATOM 676 O O . GLU A 1 84 ? -6.886 -0.106 -5.158 1.00 93.00 84 GLU A O 1
ATOM 681 N N . ALA A 1 85 ? -7.143 -1.585 -6.822 1.00 90.50 85 ALA A N 1
ATOM 682 C CA . ALA A 1 85 ? -8.308 -2.236 -6.222 1.00 90.50 85 ALA A CA 1
ATOM 683 C C . ALA A 1 85 ? -8.003 -2.786 -4.816 1.00 90.50 85 ALA A C 1
ATOM 685 O O . ALA A 1 85 ? -8.827 -2.682 -3.907 1.00 90.50 85 ALA A O 1
ATOM 686 N N . GLN A 1 86 ? -6.800 -3.331 -4.622 1.00 87.62 86 GLN A N 1
ATOM 687 C CA . GLN A 1 86 ? -6.315 -3.755 -3.314 1.00 87.62 86 GLN A CA 1
ATOM 688 C C . GLN A 1 86 ? -6.213 -2.565 -2.340 1.00 87.62 86 GLN A C 1
ATOM 690 O O . GLN A 1 86 ? -6.753 -2.645 -1.237 1.00 87.62 86 GLN A O 1
ATOM 695 N N . ALA A 1 87 ? -5.603 -1.449 -2.747 1.00 91.69 87 ALA A N 1
ATOM 696 C CA . ALA A 1 87 ? -5.529 -0.245 -1.919 1.00 91.69 87 ALA A CA 1
ATOM 697 C C . ALA A 1 87 ? -6.923 0.286 -1.531 1.00 91.69 87 ALA A C 1
ATOM 699 O O . ALA A 1 87 ? -7.160 0.576 -0.359 1.00 91.69 87 ALA A O 1
ATOM 700 N N . ILE A 1 88 ? -7.881 0.327 -2.466 1.00 92.06 88 ILE A N 1
ATOM 701 C CA . ILE A 1 88 ? -9.275 0.735 -2.200 1.00 92.06 88 ILE A CA 1
ATOM 702 C C . ILE A 1 88 ? -9.927 -0.155 -1.135 1.00 92.06 88 ILE A C 1
ATOM 704 O O . ILE A 1 88 ? -10.633 0.343 -0.249 1.00 92.06 88 ILE A O 1
ATOM 708 N N . ASN A 1 89 ? -9.699 -1.468 -1.194 1.00 86.19 89 ASN A N 1
ATOM 709 C CA . ASN A 1 89 ? -10.226 -2.392 -0.192 1.00 86.19 89 ASN A CA 1
ATOM 710 C C . ASN A 1 89 ? -9.672 -2.076 1.201 1.00 86.19 89 ASN A C 1
ATOM 712 O O . ASN A 1 89 ? -10.429 -2.093 2.170 1.00 86.19 89 ASN A O 1
ATOM 716 N N . TYR A 1 90 ? -8.392 -1.721 1.313 1.00 85.25 90 TYR A N 1
ATOM 717 C CA . TYR A 1 90 ? -7.802 -1.362 2.602 1.00 85.25 90 TYR A CA 1
ATOM 718 C C . TYR A 1 90 ? -8.284 -0.017 3.119 1.00 85.25 90 TYR A C 1
ATOM 720 O O . TYR A 1 90 ? -8.638 0.073 4.292 1.00 85.25 90 TYR A O 1
ATOM 728 N N . LEU A 1 91 ? -8.405 0.998 2.264 1.00 90.44 91 LEU A N 1
ATOM 729 C CA . LEU A 1 91 ? -9.044 2.265 2.640 1.00 90.44 91 LEU A CA 1
ATOM 730 C C . LEU A 1 91 ? -10.469 2.029 3.153 1.00 90.44 91 LEU A C 1
ATOM 732 O O . LEU A 1 91 ? -10.880 2.562 4.179 1.00 90.44 91 LEU A O 1
ATOM 736 N N . THR A 1 92 ? -11.201 1.130 2.494 1.00 87.44 92 THR A N 1
ATOM 737 C CA . THR A 1 92 ? -12.541 0.720 2.926 1.00 87.44 92 THR A CA 1
ATOM 738 C C . THR A 1 92 ? -12.542 0.027 4.283 1.00 87.44 92 THR A C 1
ATOM 740 O O . THR A 1 92 ? -13.380 0.355 5.117 1.00 87.44 92 THR A O 1
ATOM 743 N N . ALA A 1 93 ? -11.640 -0.928 4.498 1.00 82.00 93 ALA A N 1
ATOM 744 C CA . ALA A 1 93 ? -11.593 -1.724 5.719 1.00 82.00 93 ALA A CA 1
ATOM 745 C C . ALA A 1 93 ? -11.101 -0.931 6.938 1.00 82.00 93 ALA A C 1
ATOM 747 O O . ALA A 1 93 ? -11.547 -1.178 8.054 1.00 82.00 93 ALA A O 1
ATOM 748 N N . THR A 1 94 ? -10.190 0.016 6.721 1.00 80.50 94 THR A N 1
ATOM 749 C CA . THR A 1 94 ? -9.539 0.793 7.787 1.00 80.50 94 THR A CA 1
ATOM 750 C C . THR A 1 94 ? -10.225 2.124 8.079 1.00 80.50 94 THR A C 1
ATOM 752 O O . THR A 1 94 ? -9.996 2.703 9.137 1.00 80.50 94 THR A O 1
ATOM 755 N N . GLY A 1 95 ? -11.040 2.633 7.150 1.00 86.25 95 GLY A N 1
ATOM 756 C CA . GLY A 1 95 ? -11.597 3.986 7.219 1.00 86.25 95 GLY A CA 1
ATOM 757 C C . GLY A 1 95 ? -10.591 5.091 6.875 1.00 86.25 95 GLY A C 1
ATOM 758 O O . GLY A 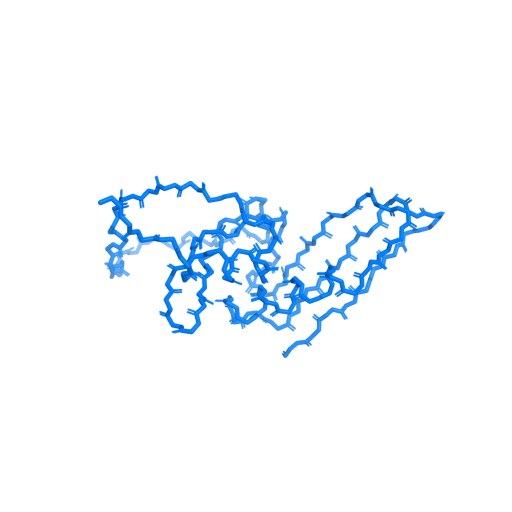1 95 ? -10.930 6.271 6.970 1.00 86.25 95 GLY A O 1
ATOM 759 N N . LEU A 1 96 ? -9.368 4.739 6.467 1.00 89.69 96 LEU A N 1
ATOM 760 C CA . LEU A 1 96 ? -8.390 5.700 5.962 1.00 89.69 96 LEU A CA 1
ATOM 761 C C . LEU A 1 96 ? -8.793 6.192 4.569 1.00 89.69 96 LEU A C 1
ATOM 763 O O . LEU A 1 96 ? -9.477 5.497 3.820 1.00 89.69 96 LEU A O 1
ATOM 767 N N . ARG A 1 97 ? -8.350 7.401 4.208 1.00 95.44 97 ARG A N 1
ATOM 768 C CA . ARG A 1 97 ? -8.762 8.070 2.957 1.00 95.44 97 ARG A CA 1
ATOM 769 C C . ARG A 1 97 ? -7.705 8.080 1.862 1.00 95.44 97 ARG A C 1
ATOM 771 O O . ARG A 1 97 ? -8.031 8.376 0.718 1.00 95.44 97 ARG A O 1
ATOM 778 N N . LEU A 1 98 ? -6.446 7.803 2.199 1.00 96.44 98 LEU A N 1
ATOM 779 C CA . LEU A 1 98 ? -5.333 7.888 1.260 1.00 96.44 98 LEU A CA 1
ATOM 780 C C . LEU A 1 98 ? -4.404 6.683 1.379 1.00 96.44 98 LEU A C 1
ATOM 782 O O . LEU A 1 98 ? -3.904 6.369 2.461 1.00 96.44 98 LEU A O 1
ATOM 786 N N . ALA A 1 99 ? -4.132 6.061 0.237 1.00 95.88 99 ALA A N 1
ATOM 787 C CA . ALA A 1 99 ? -3.051 5.107 0.063 1.00 95.88 99 ALA A CA 1
ATOM 788 C C . ALA A 1 99 ? -2.122 5.582 -1.060 1.00 95.88 99 ALA A C 1
ATOM 790 O O . ALA A 1 99 ? -2.582 6.135 -2.063 1.00 95.88 99 ALA A O 1
ATOM 791 N N . ILE A 1 100 ? -0.820 5.366 -0.901 1.00 97.38 100 ILE A N 1
ATOM 792 C CA . ILE A 1 100 ? 0.186 5.645 -1.929 1.00 97.38 100 ILE A CA 1
ATOM 793 C C . ILE A 1 100 ? 0.907 4.338 -2.237 1.00 97.38 100 ILE A C 1
ATOM 795 O O . ILE A 1 100 ? 1.492 3.722 -1.346 1.00 97.38 100 ILE A O 1
ATOM 799 N N . LEU A 1 101 ? 0.859 3.919 -3.500 1.00 97.00 101 LEU A N 1
ATOM 800 C CA . LEU A 1 101 ? 1.639 2.780 -3.978 1.00 97.00 101 LEU A CA 1
ATOM 801 C C . LEU A 1 101 ? 2.994 3.305 -4.443 1.00 97.00 101 LEU A C 1
ATOM 803 O O . LEU A 1 101 ? 3.028 4.133 -5.342 1.00 97.00 101 LEU A O 1
ATOM 807 N N . LEU A 1 102 ? 4.094 2.837 -3.870 1.00 97.50 102 LEU A N 1
ATOM 808 C CA . LEU A 1 102 ? 5.455 3.171 -4.283 1.00 97.50 102 LEU A CA 1
ATOM 809 C C . LEU A 1 102 ? 6.038 1.983 -5.045 1.00 97.50 102 LEU A C 1
ATOM 811 O O . LEU A 1 102 ? 6.373 0.963 -4.444 1.00 97.50 102 LEU A O 1
ATOM 815 N N . ASN A 1 103 ? 6.136 2.091 -6.369 1.00 97.62 103 ASN A N 1
ATOM 816 C CA . ASN A 1 103 ? 6.694 1.035 -7.207 1.00 97.62 103 ASN A CA 1
ATOM 817 C C . ASN A 1 103 ? 8.131 1.353 -7.630 1.00 97.62 103 ASN A C 1
ATOM 819 O O . ASN A 1 103 ? 8.358 2.285 -8.399 1.00 97.62 103 ASN A O 1
ATOM 823 N N . PHE A 1 104 ? 9.067 0.525 -7.175 1.00 97.50 104 PHE A N 1
ATOM 824 C CA . PHE A 1 104 ? 10.500 0.607 -7.475 1.00 97.50 104 PHE A CA 1
ATOM 825 C C . PHE A 1 104 ? 10.950 -0.365 -8.574 1.00 97.50 104 PHE A C 1
ATOM 827 O O . PHE A 1 104 ? 12.128 -0.400 -8.903 1.00 97.50 104 PHE A O 1
ATOM 834 N N . GLY A 1 105 ? 10.045 -1.194 -9.106 1.00 96.56 105 GLY A N 1
ATOM 835 C CA . GLY A 1 105 ? 10.395 -2.209 -10.108 1.00 96.56 105 GLY A CA 1
ATOM 836 C C . GLY A 1 105 ? 10.255 -1.759 -11.562 1.00 96.56 105 GLY A C 1
ATOM 837 O O . GLY A 1 105 ? 10.539 -2.554 -12.452 1.00 96.56 105 GLY A O 1
ATOM 838 N N . ALA A 1 106 ? 9.779 -0.536 -11.801 1.00 96.50 106 ALA A N 1
ATOM 839 C CA . ALA A 1 106 ? 9.708 0.074 -13.126 1.00 96.50 106 ALA A CA 1
ATOM 840 C C . ALA A 1 106 ? 10.971 0.907 -13.407 1.00 96.50 106 ALA A C 1
ATOM 842 O O . ALA A 1 106 ? 11.762 1.164 -12.501 1.00 96.50 106 ALA A O 1
ATOM 843 N N . ASP A 1 107 ? 11.126 1.384 -14.645 1.00 96.75 107 ASP A N 1
ATOM 844 C CA . ASP A 1 107 ? 12.280 2.199 -15.070 1.00 96.75 107 ASP A CA 1
ATOM 845 C C . ASP A 1 107 ? 12.438 3.506 -14.270 1.00 96.75 107 ASP A C 1
ATOM 847 O O . ASP A 1 107 ? 13.515 4.098 -14.217 1.00 96.75 107 ASP A O 1
ATOM 851 N N . SER A 1 108 ? 11.359 3.969 -13.638 1.00 97.06 108 SER A N 1
ATOM 852 C CA . SER A 1 108 ? 11.351 5.094 -12.710 1.00 97.06 108 SER A CA 1
ATOM 853 C C . SER A 1 108 ? 10.378 4.842 -11.559 1.00 97.06 108 SER A C 1
ATOM 855 O O . SER A 1 108 ? 9.492 3.986 -11.642 1.00 97.06 108 SER A O 1
ATOM 857 N N . LEU A 1 109 ? 10.539 5.597 -10.467 1.00 97.44 109 LEU A N 1
ATOM 858 C CA . LEU A 1 109 ? 9.644 5.511 -9.317 1.00 97.44 109 LEU A CA 1
ATOM 859 C C . LEU A 1 109 ? 8.221 5.913 -9.720 1.00 97.44 109 LEU A C 1
ATOM 861 O O . LEU A 1 109 ? 7.963 7.072 -10.045 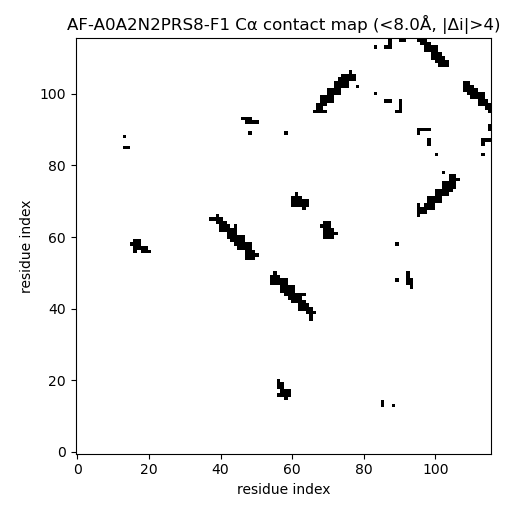1.00 97.44 109 LEU A O 1
ATOM 865 N N . GLN A 1 110 ? 7.279 4.977 -9.618 1.00 97.81 110 GLN A N 1
ATOM 866 C CA . GLN A 1 110 ? 5.855 5.275 -9.782 1.00 97.81 110 GLN A CA 1
ATOM 867 C C . GLN A 1 110 ? 5.208 5.440 -8.408 1.00 97.81 110 GLN A C 1
ATOM 869 O O . GLN A 1 110 ? 5.439 4.626 -7.513 1.00 97.81 110 GLN A O 1
ATOM 874 N N . HIS A 1 111 ? 4.382 6.476 -8.249 1.00 97.38 111 HIS A N 1
ATOM 875 C CA . HIS A 1 111 ? 3.758 6.815 -6.966 1.00 97.38 111 HIS A CA 1
ATOM 876 C C . HIS A 1 111 ? 2.246 7.142 -7.057 1.00 97.38 111 HIS A C 1
ATOM 878 O O . HIS A 1 111 ? 1.817 8.219 -6.619 1.00 97.38 111 HIS A O 1
ATOM 884 N N . PRO A 1 112 ? 1.397 6.279 -7.654 1.00 97.12 112 PRO A N 1
ATOM 885 C CA . PRO A 1 112 ? -0.024 6.580 -7.769 1.00 97.12 112 PRO A CA 1
ATOM 886 C C . PRO A 1 112 ? -0.696 6.708 -6.400 1.00 97.12 112 PRO A C 1
ATOM 888 O O . PRO A 1 112 ? -0.437 5.955 -5.455 1.00 97.12 112 PRO A O 1
ATOM 891 N N . ARG A 1 113 ? -1.582 7.701 -6.323 1.00 97.75 113 ARG A N 1
ATOM 892 C CA . ARG A 1 113 ? -2.377 8.032 -5.143 1.00 97.75 113 ARG A CA 1
ATOM 893 C C . ARG A 1 113 ? 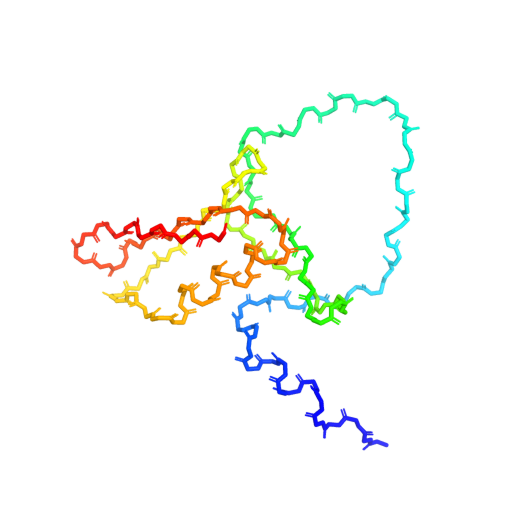-3.773 7.458 -5.315 1.00 97.75 113 ARG A C 1
ATOM 895 O O . ARG A 1 113 ? -4.460 7.795 -6.274 1.00 97.75 113 ARG A O 1
ATOM 902 N N . VAL A 1 114 ? -4.202 6.654 -4.354 1.00 97.25 114 VAL A N 1
ATOM 903 C CA . VAL A 1 114 ? -5.550 6.088 -4.299 1.00 97.25 114 VAL A CA 1
ATOM 904 C C . VAL A 1 114 ? -6.311 6.800 -3.189 1.00 97.25 114 VAL A C 1
ATOM 906 O O . VAL A 1 114 ? -5.868 6.808 -2.039 1.00 97.25 114 VAL A O 1
ATOM 909 N N . VAL A 1 115 ? -7.433 7.425 -3.543 1.00 96.25 115 VAL A N 1
ATOM 910 C CA . VAL A 1 115 ? -8.258 8.231 -2.633 1.00 96.25 115 VAL A CA 1
ATOM 911 C C . VAL A 1 115 ? -9.660 7.636 -2.559 1.00 96.25 115 VAL A C 1
ATOM 913 O O . VAL A 1 115 ? -10.197 7.216 -3.585 1.00 96.25 115 VAL A O 1
ATOM 916 N N . LYS A 1 116 ? -10.235 7.598 -1.354 1.00 89.31 116 LYS A N 1
ATOM 917 C CA . LYS A 1 116 ? -11.606 7.150 -1.092 1.00 89.31 116 LYS A CA 1
ATOM 918 C C . LYS A 1 116 ? -12.382 8.187 -0.283 1.00 89.31 116 LYS A C 1
ATOM 920 O O . LYS A 1 116 ? -11.782 8.769 0.650 1.00 89.31 116 LYS A O 1
#

Foldseek 3Di:
DDDPDVLVVVCVQQPQDPADDDDDDDDDDDDDDDPPPDPQKDAFDWQFADDPNHGPGTHTFGMDGNLAEGEHEAQDQDDDVSVLSNVVSRCVRSVHFWYWYFYPNHPDTDTDIRGD

Mean predicted aligned error: 12.23 Å

Solvent-accessible surface area (backbone atoms only — not comparable to full-atom values): 7262 Å² total; per-residue (Å²): 143,84,90,86,66,74,67,65,64,53,51,73,76,55,74,82,51,72,73,72,92,70,94,71,84,87,70,84,82,77,91,74,96,68,90,72,73,74,62,62,61,42,71,63,42,78,41,66,32,51,56,97,86,38,81,76,43,39,35,70,39,55,29,38,40,67,88,47,34,40,42,40,82,40,76,41,70,67,90,52,74,67,60,55,54,47,48,52,51,48,29,65,37,69,72,36,42,39,33,36,42,41,26,68,36,31,104,54,80,42,68,59,76,49,75,106

pLDDT: mean 72.06, std 23.85, range [31.31, 97.81]

Secondary structure (DSSP, 8-state):
----SHHHHHHTTSTT--------------------PPPSEEEEEEEEEEETTEEEEEEEEEEEETTTEEEEEE--SS--HHHHHHHHHHHHHH---EEEEEE-SSSS-B--EEE-

Nearest PDB structures (foldseek):
  4ic1-assembly1_K  TM=8.090E-01  e=6.718E-04  Saccharolobus solfataricus P2
  4ic1-assembly1_J  TM=7.569E-01  e=9.989E-04  Saccharolobus solfataricus P2
  4ic1-assembly1_D  TM=8.060E-01  e=2.067E-03  Saccharolobus solfataricus P2
  2aaf-assembly1_D  TM=6.139E-01  e=2.606E+00  Pseudomonas aeruginosa
  1rxx-assembly2_C  TM=6.001E-01  e=2.137E+00  Pseudomonas aeruginosa

Radius of gyration: 16.33 Å; Cα contacts (8 Å, |Δi|>4): 175; chains: 1; bounding box: 32×42×47 Å

Sequence (116 aa):
MFLSSGKEAIWTKVRGCRFQSTSETQKKRESSGTHTRRPTIGTRWKLPVYYKGVLVGDYEADFVVEDKIILELKAVSTLHPKHEAQAINYLTATGLRLAILLNFGADSLQHPRVVK